Protein AF-A0A7X3YS46-F1 (afdb_monomer_lite)

Foldseek 3Di:
DAEDEEEAEDPLCVVFQADDSVLLVCLLQVLCVVLVNDDNDDDQWYWYWYWYDHHQKIKIKIFTWGWDAPPPPDRDIDIDTPDMDMDMDGQPRDNVSSSVVNNVRSVVVSVVVCVVCVVVD

pLDDT: mean 85.17, std 10.13, range [49.72, 96.0]

Structure (mmCIF, N/CA/C/O backbone):
data_AF-A0A7X3YS46-F1
#
_entry.id   AF-A0A7X3YS46-F1
#
loop_
_atom_site.group_PDB
_atom_site.id
_atom_site.type_symbol
_atom_site.label_atom_id
_atom_site.label_alt_id
_atom_site.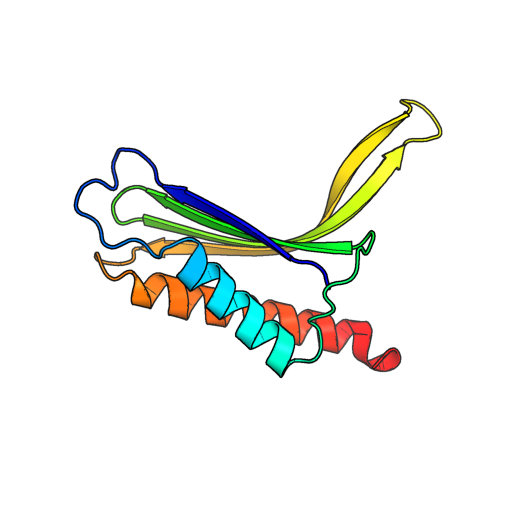label_comp_id
_atom_site.label_asym_id
_atom_site.label_entity_id
_atom_site.label_seq_id
_atom_site.pdbx_PDB_ins_code
_atom_site.Cartn_x
_atom_site.Cartn_y
_atom_site.Cartn_z
_atom_site.occupancy
_atom_site.B_iso_or_equiv
_atom_site.auth_seq_id
_atom_site.auth_comp_id
_atom_site.auth_asym_id
_atom_site.auth_atom_id
_atom_site.pdbx_PDB_model_num
ATOM 1 N N . MET A 1 1 ? -12.638 1.061 5.263 1.00 79.56 1 MET A N 1
ATOM 2 C CA . MET A 1 1 ? -11.269 1.556 5.282 1.00 79.56 1 MET A CA 1
ATOM 3 C C . MET A 1 1 ? -11.028 2.643 4.243 1.00 79.56 1 MET A C 1
ATOM 5 O O . MET A 1 1 ? -10.974 2.373 3.039 1.00 79.56 1 MET A O 1
ATOM 9 N N . ARG A 1 2 ? -10.808 3.867 4.738 1.00 82.38 2 ARG A N 1
ATOM 10 C CA . ARG A 1 2 ? -10.187 4.978 4.000 1.00 82.38 2 ARG A CA 1
ATOM 11 C C . ARG A 1 2 ? -8.764 4.609 3.565 1.00 82.38 2 ARG A C 1
ATOM 13 O O . ARG A 1 2 ? -8.069 3.887 4.275 1.00 82.38 2 ARG A O 1
ATOM 20 N N . THR A 1 3 ? -8.301 5.138 2.429 1.00 81.88 3 THR A N 1
ATOM 21 C CA . THR A 1 3 ? -6.935 4.903 1.922 1.00 81.88 3 THR A CA 1
ATOM 22 C C . THR A 1 3 ? -6.188 6.198 1.616 1.00 81.88 3 THR A C 1
ATOM 24 O O . THR A 1 3 ? -6.711 7.055 0.901 1.00 81.88 3 THR A O 1
ATOM 27 N N . VAL A 1 4 ? -4.939 6.295 2.062 1.00 82.12 4 VAL A N 1
ATOM 28 C CA . VAL A 1 4 ? -3.962 7.316 1.663 1.00 82.12 4 VAL A CA 1
ATOM 29 C C . VAL A 1 4 ? -2.905 6.638 0.796 1.00 82.12 4 VAL A C 1
ATOM 31 O O . VAL A 1 4 ? -2.379 5.595 1.172 1.00 82.12 4 VAL A O 1
ATOM 34 N N . ILE A 1 5 ? -2.626 7.195 -0.385 1.00 86.25 5 ILE A N 1
ATOM 35 C CA . ILE A 1 5 ? -1.688 6.612 -1.353 1.00 86.25 5 ILE A CA 1
ATOM 36 C C . ILE A 1 5 ? -0.620 7.636 -1.694 1.00 86.25 5 ILE A C 1
ATOM 38 O O . ILE A 1 5 ? -0.930 8.660 -2.316 1.00 86.25 5 ILE A O 1
ATOM 42 N N . ASP A 1 6 ? 0.616 7.298 -1.348 1.00 86.75 6 ASP A N 1
ATOM 43 C CA . ASP A 1 6 ? 1.805 8.062 -1.689 1.00 86.75 6 ASP A CA 1
ATOM 44 C C . ASP A 1 6 ? 2.679 7.290 -2.685 1.00 86.75 6 ASP A C 1
ATOM 46 O O . ASP A 1 6 ? 2.951 6.097 -2.532 1.00 86.75 6 ASP A O 1
ATOM 50 N N . VAL A 1 7 ? 3.099 7.974 -3.746 1.00 82.62 7 VAL A N 1
ATOM 51 C CA . VAL A 1 7 ? 4.004 7.419 -4.755 1.00 82.62 7 VAL A CA 1
ATOM 52 C C . VAL A 1 7 ? 5.147 8.398 -4.945 1.00 82.62 7 VAL A C 1
ATOM 54 O O . VAL A 1 7 ? 5.020 9.389 -5.665 1.00 82.62 7 VAL A O 1
ATOM 57 N N . GLN A 1 8 ? 6.281 8.094 -4.318 1.00 82.12 8 GLN A N 1
ATOM 58 C CA . GLN A 1 8 ? 7.464 8.944 -4.349 1.00 82.12 8 GLN A CA 1
ATOM 59 C C . GLN A 1 8 ? 8.467 8.448 -5.387 1.00 82.12 8 GLN A C 1
ATOM 61 O O . GLN A 1 8 ? 8.810 7.264 -5.453 1.00 82.12 8 GLN A O 1
ATOM 66 N N . LYS A 1 9 ? 8.971 9.380 -6.199 1.00 78.88 9 LYS A N 1
ATOM 67 C CA . LYS A 1 9 ? 9.974 9.112 -7.235 1.00 78.88 9 LYS A CA 1
ATOM 68 C C . LYS A 1 9 ? 11.175 10.010 -6.995 1.00 78.88 9 LYS A C 1
ATOM 70 O O . LYS A 1 9 ? 11.034 11.231 -6.980 1.00 78.88 9 LYS A O 1
ATOM 75 N N . ASN A 1 10 ? 12.354 9.421 -6.822 1.00 73.69 10 ASN A N 1
ATOM 76 C CA . ASN A 1 10 ? 13.578 10.209 -6.714 1.00 73.69 10 ASN A CA 1
ATOM 77 C C . ASN A 1 10 ? 14.102 10.596 -8.113 1.00 73.69 10 ASN A C 1
ATOM 79 O O . ASN A 1 10 ? 13.881 9.888 -9.094 1.00 73.69 10 ASN A O 1
ATOM 83 N N . ARG A 1 11 ? 14.847 11.703 -8.200 1.00 56.03 11 ARG A N 1
ATOM 84 C CA . ARG A 1 11 ? 15.429 12.294 -9.421 1.00 56.03 11 ARG A CA 1
ATOM 85 C C . ARG A 1 11 ? 16.318 11.324 -10.220 1.00 56.03 11 ARG A C 1
ATOM 87 O O . ARG A 1 11 ? 16.517 11.528 -11.409 1.00 56.03 11 ARG A O 1
ATOM 94 N N . ILE A 1 12 ? 16.816 10.261 -9.582 1.00 59.97 12 ILE A N 1
ATOM 95 C CA . ILE A 1 12 ? 17.636 9.190 -10.187 1.00 59.97 12 ILE A CA 1
ATOM 96 C C . ILE A 1 12 ? 16.782 8.204 -11.020 1.00 59.97 12 ILE A C 1
ATOM 98 O O . ILE A 1 12 ? 17.318 7.420 -11.793 1.00 59.97 12 ILE A O 1
ATOM 102 N N . ALA A 1 13 ? 15.448 8.259 -10.934 1.00 59.47 13 ALA A N 1
ATOM 103 C CA . ALA A 1 13 ? 14.540 7.426 -11.731 1.00 59.47 13 ALA A CA 1
ATOM 104 C C . ALA A 1 13 ? 14.301 7.946 -13.170 1.00 59.47 13 ALA A C 1
ATOM 106 O O . ALA A 1 13 ? 13.419 7.446 -13.867 1.00 59.47 13 ALA A O 1
ATOM 107 N N . LEU A 1 14 ? 15.050 8.956 -13.635 1.00 56.97 14 LEU A N 1
ATOM 108 C CA . LEU A 1 14 ? 14.942 9.472 -15.005 1.00 56.97 14 LEU A CA 1
ATOM 109 C C . LEU A 1 14 ? 15.285 8.362 -16.016 1.00 56.97 14 LEU A C 1
ATOM 111 O O . LEU A 1 14 ? 16.406 7.864 -16.045 1.00 56.97 14 LEU A O 1
ATOM 115 N N . GLY A 1 15 ? 14.300 7.965 -16.829 1.00 66.00 15 GLY A N 1
ATOM 116 C CA . GLY A 1 15 ? 14.412 6.867 -17.801 1.00 66.00 15 GLY A CA 1
ATOM 117 C C . GLY A 1 15 ? 13.924 5.503 -17.299 1.00 66.00 15 GLY A C 1
ATOM 118 O O . GLY A 1 15 ? 13.945 4.545 -18.068 1.00 66.00 15 GLY A O 1
ATOM 119 N N . GLN A 1 16 ? 13.463 5.411 -16.047 1.00 72.31 16 GLN A N 1
ATOM 120 C CA . GLN A 1 16 ? 12.868 4.194 -15.499 1.00 72.31 16 GLN A CA 1
ATOM 121 C C . GLN A 1 16 ? 11.334 4.195 -15.630 1.00 72.31 16 GLN A C 1
ATOM 123 O O . GLN A 1 16 ? 10.671 5.219 -15.447 1.00 72.31 16 GLN A O 1
ATOM 128 N N . SER A 1 17 ? 10.757 3.029 -15.912 1.00 81.19 17 SER A N 1
ATOM 129 C CA . SER A 1 17 ? 9.323 2.763 -15.877 1.00 81.19 17 SER A CA 1
ATOM 130 C C . SER A 1 17 ? 8.884 2.680 -14.421 1.00 81.19 17 SER A C 1
ATOM 132 O O . SER A 1 17 ? 9.274 1.773 -13.688 1.00 81.19 17 SER A O 1
ATOM 134 N N . VAL A 1 18 ? 8.065 3.640 -13.993 1.00 85.06 18 VAL A N 1
ATOM 135 C CA . VAL A 1 18 ? 7.565 3.736 -12.617 1.00 85.06 18 VAL A CA 1
ATOM 136 C C . VAL A 1 18 ? 6.045 3.827 -12.648 1.00 85.06 18 VAL A C 1
ATOM 138 O O . VAL A 1 18 ? 5.526 4.649 -13.414 1.00 85.06 18 VAL A O 1
ATOM 141 N N . PRO A 1 19 ? 5.312 3.078 -11.802 1.00 87.38 19 PRO A N 1
ATOM 142 C CA . PRO A 1 19 ? 3.863 3.174 -11.772 1.00 87.38 19 PRO A CA 1
ATOM 143 C C . PRO A 1 19 ? 3.399 4.611 -11.505 1.00 87.38 19 PRO A C 1
ATOM 145 O O . PRO A 1 19 ? 4.055 5.417 -10.831 1.00 87.38 19 PRO A O 1
ATOM 148 N N . THR A 1 20 ? 2.264 4.970 -12.095 1.00 90.31 20 THR A N 1
ATOM 149 C CA . THR A 1 20 ? 1.600 6.239 -11.797 1.00 90.31 20 THR A CA 1
ATOM 150 C C . THR A 1 20 ? 0.845 6.124 -10.477 1.00 90.31 20 THR A C 1
ATOM 152 O O . THR A 1 20 ? 0.434 5.030 -10.082 1.00 90.31 20 THR A O 1
ATOM 155 N N . GLN A 1 21 ? 0.613 7.256 -9.809 1.00 90.44 21 GLN A N 1
ATOM 156 C CA . GLN A 1 21 ? -0.219 7.282 -8.605 1.00 90.44 21 GLN A CA 1
ATOM 157 C C . GLN A 1 21 ? -1.616 6.706 -8.874 1.00 90.44 21 GLN A C 1
ATOM 159 O O . GLN A 1 21 ? -2.149 5.976 -8.044 1.00 90.44 21 GLN A O 1
ATOM 164 N N . ASP A 1 22 ? -2.172 6.938 -10.065 1.00 91.38 22 ASP A N 1
ATOM 165 C CA . ASP A 1 22 ? -3.454 6.364 -10.478 1.00 91.38 22 ASP A CA 1
ATOM 166 C C . ASP A 1 22 ? -3.413 4.847 -10.666 1.00 91.38 22 ASP A C 1
ATOM 168 O O . ASP A 1 22 ? -4.377 4.163 -10.323 1.00 91.38 22 ASP A O 1
ATOM 172 N N . ALA A 1 23 ? -2.318 4.296 -11.200 1.00 90.94 23 ALA A N 1
ATOM 173 C CA . ALA A 1 23 ? -2.155 2.850 -11.327 1.00 90.94 23 ALA A CA 1
ATOM 174 C C . ALA A 1 23 ? -2.108 2.183 -9.945 1.00 90.94 23 ALA A C 1
ATOM 176 O O . ALA A 1 23 ? -2.840 1.221 -9.707 1.00 90.94 23 ALA A O 1
ATOM 177 N N . VAL A 1 24 ? -1.329 2.752 -9.017 1.00 93.81 24 VAL A N 1
ATOM 178 C CA . VAL A 1 24 ? -1.276 2.311 -7.613 1.00 93.81 24 VAL A CA 1
ATOM 179 C C . VAL A 1 24 ? -2.654 2.439 -6.962 1.00 93.81 24 VAL A C 1
ATOM 181 O O . VAL A 1 24 ? -3.156 1.477 -6.385 1.00 93.81 24 VAL A O 1
ATOM 184 N N . ARG A 1 25 ? -3.330 3.582 -7.124 1.00 93.75 25 ARG A N 1
ATOM 185 C CA . ARG A 1 25 ? -4.667 3.823 -6.565 1.00 93.75 25 ARG A CA 1
ATOM 186 C C . ARG A 1 25 ? -5.701 2.825 -7.058 1.00 93.75 25 ARG A C 1
ATOM 188 O O . ARG A 1 25 ? -6.461 2.295 -6.246 1.00 93.75 25 ARG A O 1
ATOM 195 N N . ARG A 1 26 ? -5.730 2.548 -8.364 1.00 93.62 26 ARG A N 1
ATOM 196 C CA . ARG A 1 26 ? -6.623 1.537 -8.945 1.00 93.62 26 ARG A CA 1
ATOM 197 C C . ARG A 1 26 ? -6.314 0.150 -8.402 1.00 93.62 26 ARG A C 1
ATOM 199 O O . ARG A 1 26 ? -7.247 -0.555 -8.031 1.00 93.62 26 ARG A O 1
ATOM 206 N N . ALA A 1 27 ? -5.035 -0.219 -8.307 1.00 93.88 27 ALA A N 1
ATOM 207 C CA . ALA A 1 27 ? -4.631 -1.504 -7.754 1.00 93.88 27 ALA A CA 1
ATOM 208 C C . ALA A 1 27 ? -5.123 -1.666 -6.307 1.00 93.88 27 ALA A C 1
ATOM 210 O O . ALA A 1 27 ? -5.869 -2.606 -6.039 1.00 93.88 27 ALA A O 1
ATOM 211 N N . VAL A 1 28 ? -4.800 -0.715 -5.423 1.00 94.25 28 VAL A N 1
ATOM 212 C CA . VAL A 1 28 ? -5.214 -0.713 -4.006 1.00 94.25 28 VAL A CA 1
ATOM 213 C C . VAL A 1 28 ? -6.734 -0.774 -3.871 1.00 94.25 28 VAL A C 1
ATOM 215 O O . VAL A 1 28 ? -7.269 -1.666 -3.215 1.00 94.25 28 VAL A O 1
ATOM 218 N N . THR A 1 29 ? -7.446 0.128 -4.550 1.00 92.38 29 THR A N 1
ATOM 219 C CA . THR A 1 29 ? -8.914 0.208 -4.476 1.00 92.38 29 THR A CA 1
ATOM 220 C C . THR A 1 29 ? -9.566 -1.088 -4.954 1.00 92.38 29 THR A C 1
ATOM 222 O O . THR A 1 29 ? -10.513 -1.566 -4.334 1.00 92.38 29 THR A O 1
ATOM 225 N N . SER A 1 30 ? -9.059 -1.681 -6.040 1.00 93.19 30 SER A N 1
ATOM 226 C CA . SER A 1 30 ? -9.587 -2.934 -6.584 1.00 93.19 30 SER A CA 1
ATOM 227 C C . SER A 1 30 ? -9.446 -4.095 -5.598 1.00 93.19 30 SER A C 1
ATOM 229 O O . SER A 1 30 ? -10.407 -4.846 -5.421 1.00 93.19 30 SER A O 1
ATOM 231 N N . ARG A 1 31 ? -8.286 -4.242 -4.935 1.00 93.31 31 ARG A N 1
ATOM 232 C CA . ARG A 1 31 ? -8.077 -5.302 -3.929 1.00 93.31 31 ARG A CA 1
ATOM 233 C C . ARG A 1 31 ? -9.007 -5.111 -2.732 1.00 93.31 31 ARG A C 1
ATOM 235 O O . ARG A 1 31 ? -9.766 -6.015 -2.399 1.00 93.31 31 ARG A O 1
ATOM 242 N N . LEU A 1 32 ? -9.035 -3.911 -2.150 1.00 91.38 32 LEU A N 1
ATOM 243 C CA . LEU A 1 32 ? -9.867 -3.630 -0.974 1.00 91.38 32 LEU A CA 1
ATOM 244 C C . LEU A 1 32 ? -11.367 -3.783 -1.249 1.00 91.38 32 LEU A C 1
ATOM 246 O O . LEU A 1 32 ? -12.101 -4.250 -0.383 1.00 91.38 32 LEU A O 1
ATOM 250 N N . ARG A 1 33 ? -11.838 -3.416 -2.450 1.00 90.88 33 ARG A N 1
ATOM 251 C CA . ARG A 1 33 ? -13.231 -3.660 -2.859 1.00 90.88 33 ARG A CA 1
ATOM 252 C C . ARG A 1 33 ? -13.539 -5.148 -2.967 1.00 90.88 33 ARG A C 1
ATOM 254 O O . ARG A 1 33 ? -14.595 -5.568 -2.510 1.00 90.88 33 ARG A O 1
ATOM 261 N N . SER A 1 34 ? -12.621 -5.929 -3.534 1.00 91.44 34 SER A N 1
ATOM 262 C CA . SER A 1 34 ? -12.778 -7.385 -3.658 1.00 91.44 34 SER A CA 1
ATOM 263 C C . SER A 1 34 ? -12.877 -8.056 -2.285 1.00 91.44 34 SER A C 1
ATOM 265 O O . SER A 1 34 ? -13.674 -8.969 -2.106 1.00 91.44 34 SER A O 1
ATOM 267 N N . ALA A 1 35 ? -12.150 -7.528 -1.297 1.00 89.62 35 ALA A N 1
ATOM 268 C CA . ALA A 1 35 ? -12.214 -7.952 0.100 1.00 89.62 35 ALA A CA 1
ATOM 269 C C . ALA A 1 35 ? -13.364 -7.319 0.912 1.00 89.62 35 ALA A C 1
ATOM 271 O O . ALA A 1 35 ? -13.469 -7.570 2.105 1.00 89.62 35 ALA A O 1
ATOM 272 N N . ARG A 1 36 ? -14.213 -6.474 0.304 1.00 88.56 36 ARG A N 1
ATOM 273 C CA . ARG A 1 36 ? -15.284 -5.705 0.981 1.00 88.56 36 ARG A CA 1
ATOM 274 C C . ARG A 1 36 ? -14.804 -4.775 2.110 1.00 88.56 36 ARG A C 1
ATOM 276 O O . ARG A 1 36 ? -15.611 -4.292 2.893 1.00 88.56 36 ARG A O 1
ATOM 283 N N . LEU A 1 37 ? -13.512 -4.455 2.151 1.00 85.50 37 LEU A N 1
ATOM 284 C CA . LEU A 1 37 ? -12.899 -3.561 3.144 1.00 85.50 37 LEU A CA 1
ATOM 285 C C . LEU A 1 37 ? -12.916 -2.087 2.714 1.00 85.50 37 LEU A C 1
ATOM 287 O O . LEU A 1 37 ? -12.667 -1.182 3.516 1.00 85.50 37 LEU A O 1
ATOM 291 N N . PHE A 1 38 ? -13.193 -1.820 1.436 1.00 82.12 38 PHE A N 1
ATOM 292 C CA . PHE A 1 38 ? -13.281 -0.458 0.928 1.00 82.12 38 PHE A CA 1
ATOM 293 C C . PHE A 1 38 ? -14.589 0.200 1.378 1.00 82.12 38 PHE A C 1
ATOM 295 O O . PHE A 1 38 ? -15.655 -0.073 0.829 1.00 82.12 38 PHE A O 1
ATOM 302 N N . ASN A 1 39 ? -14.488 1.125 2.328 1.00 72.94 39 ASN A N 1
ATOM 303 C CA . ASN A 1 39 ? -15.548 2.074 2.636 1.00 72.94 39 ASN A CA 1
ATOM 304 C C . ASN A 1 39 ? -14.927 3.472 2.471 1.00 72.94 39 ASN A C 1
ATOM 306 O O . ASN A 1 39 ? -13.818 3.738 2.921 1.00 72.94 39 ASN A O 1
ATOM 310 N N . GLY A 1 40 ? -15.557 4.333 1.676 1.00 62.12 40 GLY A N 1
ATOM 311 C CA . GLY A 1 40 ? -15.025 5.667 1.364 1.00 62.12 40 GLY A CA 1
ATOM 312 C C . GLY A 1 40 ? -15.290 6.694 2.466 1.00 62.12 40 GLY A C 1
ATOM 313 O O . GLY A 1 40 ? -15.304 7.883 2.170 1.00 62.12 40 GLY A O 1
ATOM 314 N N . GLN A 1 41 ? -15.592 6.236 3.682 1.00 66.88 41 GLN A N 1
ATOM 315 C CA . GLN A 1 41 ? -15.984 7.075 4.808 1.00 66.88 41 GLN A CA 1
ATOM 316 C C . GLN A 1 41 ? -14.741 7.571 5.549 1.00 66.88 41 GLN A C 1
ATOM 318 O O . GLN A 1 41 ? -13.691 6.925 5.518 1.00 66.88 41 GLN A O 1
ATOM 323 N N . GLU A 1 42 ? -14.844 8.729 6.201 1.00 60.00 42 GLU A N 1
ATOM 324 C CA . GLU A 1 42 ? -13.811 9.152 7.143 1.00 60.00 42 GLU A CA 1
ATOM 325 C C . GLU A 1 42 ? -13.870 8.257 8.381 1.00 60.00 42 GLU A C 1
ATOM 327 O O . GLU A 1 42 ? -14.830 8.283 9.143 1.00 60.00 42 GLU A O 1
ATOM 332 N N . GLU A 1 43 ? -12.838 7.437 8.541 1.00 67.94 43 GLU A N 1
ATOM 333 C CA . GLU A 1 43 ? -12.603 6.614 9.720 1.00 67.94 43 GLU A CA 1
ATOM 334 C C . GLU A 1 43 ? -11.320 7.108 10.398 1.00 67.94 43 GLU A C 1
ATOM 336 O O . GLU A 1 43 ? -10.366 7.501 9.716 1.00 67.94 43 GLU A O 1
ATOM 341 N N . ASP A 1 44 ? -11.263 7.022 11.731 1.00 73.94 44 ASP A N 1
ATOM 342 C CA . ASP A 1 44 ? -10.036 7.259 12.515 1.00 73.94 44 ASP A CA 1
ATOM 343 C C . ASP A 1 44 ? -8.907 6.285 12.143 1.00 73.94 44 ASP A C 1
ATOM 345 O O . ASP A 1 44 ? -7.742 6.510 12.478 1.00 73.94 44 ASP A O 1
ATOM 349 N N . LEU A 1 45 ? -9.267 5.198 11.457 1.00 82.94 45 LEU A N 1
ATOM 350 C CA . LEU A 1 45 ? -8.411 4.142 10.952 1.00 82.94 45 LEU A CA 1
ATOM 351 C C . LEU A 1 45 ? -8.337 4.219 9.421 1.00 82.94 45 LEU A C 1
ATOM 353 O O . LEU A 1 45 ? -9.355 4.176 8.732 1.00 82.94 45 LEU A O 1
ATOM 357 N N . PHE A 1 46 ? -7.135 4.277 8.856 1.00 87.06 46 PHE A N 1
ATOM 358 C CA . PHE A 1 46 ? -6.958 4.307 7.407 1.00 87.06 46 PHE A CA 1
ATOM 359 C C . PHE A 1 46 ? -5.733 3.519 6.960 1.00 87.06 46 PHE A C 1
ATOM 361 O O . PHE A 1 46 ? -4.734 3.411 7.667 1.00 87.06 46 PHE A O 1
ATOM 368 N N . LEU A 1 47 ? -5.799 2.993 5.740 1.00 90.88 47 LEU A N 1
ATOM 369 C CA . LEU A 1 47 ? -4.678 2.314 5.111 1.00 90.88 47 LEU A CA 1
ATOM 370 C C . LEU A 1 47 ? -3.777 3.333 4.420 1.00 90.88 47 LEU A C 1
ATOM 372 O O . LEU A 1 47 ? -4.202 4.005 3.481 1.00 90.88 47 LEU A O 1
ATOM 376 N N . HIS A 1 48 ? -2.530 3.432 4.844 1.00 92.25 48 HIS A N 1
ATOM 377 C CA . HIS A 1 48 ? -1.495 4.184 4.162 1.00 92.25 48 HIS A CA 1
ATOM 378 C C . HIS A 1 48 ? -0.659 3.238 3.300 1.00 92.25 48 HIS A C 1
ATOM 380 O O . HIS A 1 48 ? 0.002 2.334 3.805 1.00 92.25 48 HIS A O 1
ATOM 386 N N . VAL A 1 49 ? -0.693 3.449 1.987 1.00 94.12 49 VAL A N 1
ATOM 387 C CA . VAL A 1 49 ? 0.110 2.706 1.016 1.00 94.12 49 VAL A CA 1
ATOM 388 C C . VAL A 1 49 ? 1.162 3.644 0.449 1.00 94.12 49 VAL A C 1
ATOM 390 O O . VAL A 1 49 ? 0.812 4.642 -0.181 1.00 94.12 49 VAL A O 1
ATOM 393 N N . HIS A 1 50 ? 2.435 3.311 0.636 1.00 93.62 50 HIS A N 1
ATOM 394 C CA . HIS A 1 50 ? 3.549 4.062 0.073 1.00 93.62 50 HIS A CA 1
ATOM 395 C C . HIS A 1 50 ? 4.362 3.194 -0.886 1.00 93.62 50 HIS A C 1
ATOM 397 O O . HIS A 1 50 ? 4.729 2.060 -0.576 1.00 93.62 50 HIS A O 1
ATOM 403 N N . VAL A 1 51 ? 4.644 3.741 -2.069 1.00 93.69 51 VAL A N 1
ATOM 404 C CA . VAL A 1 51 ? 5.502 3.127 -3.088 1.00 93.69 51 VAL A CA 1
ATOM 405 C C . VAL A 1 51 ? 6.623 4.103 -3.406 1.00 93.69 51 VAL A C 1
ATOM 407 O O . VAL A 1 51 ? 6.379 5.161 -3.987 1.00 93.69 51 VAL A O 1
ATOM 410 N N . HIS A 1 52 ? 7.852 3.776 -3.017 1.00 92.44 52 HIS A N 1
ATOM 411 C CA . HIS A 1 52 ? 9.019 4.613 -3.298 1.00 92.44 52 HIS A CA 1
ATOM 412 C C . HIS A 1 52 ? 9.885 3.941 -4.353 1.00 92.44 52 HIS A C 1
ATOM 414 O O . HIS A 1 52 ? 10.155 2.746 -4.257 1.00 92.44 52 HIS A O 1
ATOM 420 N N . VAL A 1 53 ? 10.349 4.708 -5.339 1.00 89.75 53 VAL A N 1
ATOM 421 C CA . VAL A 1 53 ? 11.231 4.203 -6.400 1.00 89.75 53 VAL A CA 1
ATOM 422 C C . VAL A 1 53 ? 12.484 5.064 -6.517 1.00 89.75 53 VAL A C 1
ATOM 424 O O . VAL A 1 53 ? 12.413 6.292 -6.651 1.00 89.75 53 VAL A O 1
ATOM 427 N N . VAL A 1 54 ? 13.644 4.404 -6.460 1.00 88.69 54 VAL A N 1
ATOM 428 C CA . VAL A 1 54 ? 14.979 5.010 -6.490 1.00 88.69 54 VAL A CA 1
ATOM 429 C C . VAL A 1 54 ? 15.870 4.218 -7.450 1.00 88.69 54 VAL A C 1
ATOM 431 O O . VAL A 1 54 ? 16.401 3.161 -7.108 1.00 88.69 54 VAL A O 1
ATOM 434 N N . GLY A 1 55 ? 16.056 4.740 -8.666 1.00 86.25 55 GLY A N 1
ATOM 435 C CA . GLY A 1 55 ? 16.793 4.027 -9.713 1.00 86.25 55 GLY A CA 1
ATOM 436 C C . GLY A 1 55 ? 16.115 2.684 -10.033 1.00 86.25 55 GLY A C 1
ATOM 437 O O . GLY A 1 55 ? 14.913 2.700 -10.278 1.00 86.25 55 GLY A O 1
ATOM 438 N N . PRO A 1 56 ? 16.836 1.544 -10.024 1.00 88.12 56 PRO A N 1
ATOM 439 C CA . PRO A 1 56 ? 16.252 0.218 -10.249 1.00 88.12 56 PRO A CA 1
ATOM 440 C C . PRO A 1 56 ? 15.596 -0.392 -8.998 1.00 88.12 56 PRO A C 1
ATOM 442 O O . PRO A 1 56 ? 15.022 -1.480 -9.083 1.00 88.12 56 PRO A O 1
ATOM 445 N N . ALA A 1 57 ? 15.740 0.249 -7.834 1.00 90.88 57 ALA A N 1
ATOM 446 C CA . ALA A 1 57 ? 15.239 -0.239 -6.558 1.00 90.88 57 ALA A CA 1
ATOM 447 C C . ALA A 1 57 ? 13.894 0.402 -6.207 1.00 90.88 57 ALA A C 1
ATOM 449 O O . ALA A 1 57 ? 13.610 1.545 -6.571 1.00 90.88 57 ALA A O 1
ATOM 450 N N . PHE A 1 58 ? 13.082 -0.322 -5.446 1.00 92.75 58 PHE A N 1
ATOM 451 C CA . PHE A 1 58 ? 11.824 0.179 -4.918 1.00 92.75 58 PHE A CA 1
ATOM 452 C C . PHE A 1 58 ? 11.568 -0.327 -3.496 1.00 92.75 58 PHE A C 1
ATOM 454 O O . PHE A 1 58 ? 12.147 -1.321 -3.054 1.00 92.75 58 PHE A O 1
ATOM 461 N N . SER A 1 59 ? 10.678 0.360 -2.789 1.00 94.50 59 SER A N 1
ATOM 462 C CA . SER A 1 59 ? 10.104 -0.096 -1.528 1.00 94.50 59 SER A CA 1
ATOM 463 C C . SER A 1 59 ? 8.594 0.070 -1.547 1.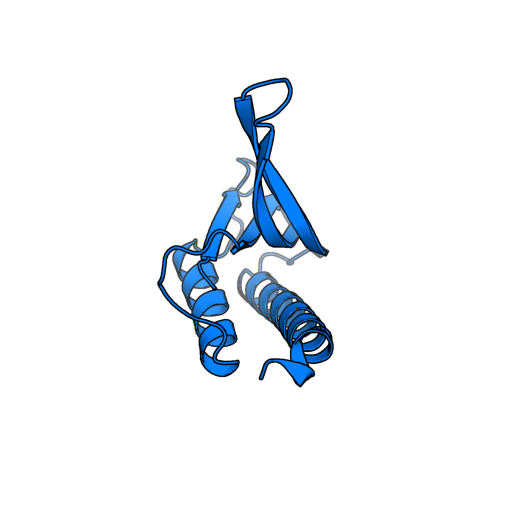00 94.50 59 SER A C 1
ATOM 465 O O . SER A 1 59 ? 8.082 1.085 -2.024 1.00 94.50 59 SER A O 1
ATOM 467 N N . ILE A 1 60 ? 7.895 -0.909 -0.992 1.00 96.00 60 ILE A N 1
ATOM 468 C CA . ILE A 1 60 ? 6.451 -0.876 -0.784 1.00 96.00 60 ILE A CA 1
ATOM 469 C C . ILE A 1 60 ? 6.206 -0.996 0.708 1.00 96.00 60 ILE A C 1
ATOM 471 O O . ILE A 1 60 ? 6.784 -1.867 1.359 1.00 96.00 60 ILE A O 1
ATOM 475 N N . GLY A 1 61 ? 5.316 -0.165 1.234 1.00 94.50 61 GLY A N 1
ATOM 476 C CA . GLY A 1 61 ? 4.743 -0.385 2.549 1.00 94.50 61 GLY A CA 1
ATOM 477 C C . GLY A 1 61 ? 3.242 -0.155 2.559 1.00 94.50 61 GLY A C 1
ATOM 478 O O . GLY A 1 61 ? 2.707 0.704 1.856 1.00 94.50 61 GLY A O 1
ATOM 479 N N . VAL A 1 62 ? 2.575 -0.980 3.354 1.00 94.81 62 VAL A N 1
ATOM 480 C CA . VAL A 1 62 ? 1.141 -0.981 3.604 1.00 94.81 62 VAL A CA 1
ATOM 481 C C . VAL A 1 62 ? 0.973 -0.930 5.116 1.00 94.81 62 VAL A C 1
ATOM 483 O O . VAL A 1 62 ? 1.362 -1.851 5.837 1.00 94.81 62 VAL A O 1
ATOM 486 N N . GLU A 1 63 ? 0.447 0.186 5.600 1.00 93.06 63 GLU A N 1
ATOM 487 C CA . GLU A 1 63 ? 0.349 0.494 7.020 1.00 93.06 63 GLU A CA 1
ATOM 488 C C . GLU A 1 63 ? -1.090 0.824 7.386 1.00 93.06 63 GLU A C 1
ATOM 490 O O . GLU A 1 63 ? -1.704 1.701 6.783 1.00 93.06 63 GLU A O 1
ATOM 495 N N . LEU A 1 64 ? -1.628 0.152 8.395 1.00 91.12 64 LEU A N 1
ATOM 496 C CA . LEU A 1 64 ? -2.894 0.542 8.993 1.00 91.12 64 LEU A CA 1
ATOM 497 C C . LEU A 1 64 ? -2.589 1.593 10.056 1.00 91.12 64 LEU A C 1
ATOM 499 O O . LEU A 1 64 ? -1.990 1.283 11.082 1.00 91.12 64 LEU A O 1
ATOM 503 N N . ASN A 1 65 ? -2.950 2.839 9.783 1.00 89.88 65 ASN A N 1
ATOM 504 C CA . ASN A 1 65 ? -2.685 3.965 10.663 1.00 89.88 65 ASN A CA 1
ATOM 505 C C . ASN A 1 65 ? -3.952 4.377 11.397 1.00 89.88 65 ASN A C 1
ATOM 507 O O . ASN A 1 65 ? -5.041 4.389 10.821 1.00 89.88 65 ASN A O 1
ATOM 511 N N . LYS A 1 66 ? -3.786 4.745 12.666 1.00 87.25 66 LYS A N 1
ATOM 512 C CA . LYS A 1 66 ? -4.825 5.372 13.474 1.00 87.25 66 LYS A CA 1
ATOM 513 C C . LYS A 1 66 ? -4.405 6.790 13.841 1.00 87.25 66 LYS A C 1
ATOM 515 O O . LYS A 1 66 ? -3.243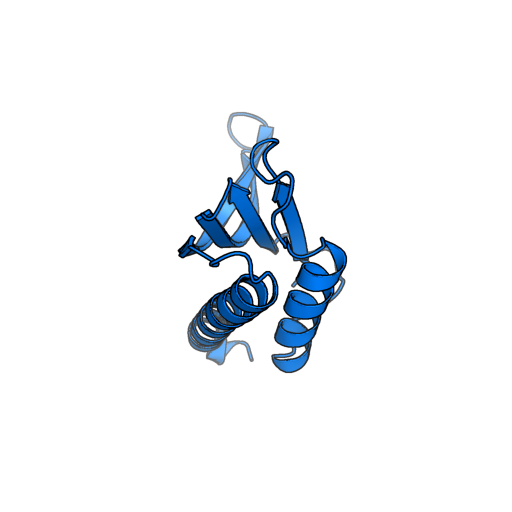 7.022 14.183 1.00 87.25 66 LYS A O 1
ATOM 520 N N . HIS A 1 67 ? -5.347 7.724 13.785 1.00 83.50 67 HIS A N 1
ATOM 521 C CA . HIS A 1 67 ? -5.146 9.053 14.346 1.00 83.50 67 HIS A CA 1
ATOM 522 C C . HIS A 1 67 ? -5.221 8.978 15.877 1.00 83.50 67 HIS A C 1
ATOM 524 O O . HIS A 1 67 ? -6.199 8.481 16.437 1.00 83.50 67 HIS A O 1
ATOM 530 N N . LEU A 1 68 ? -4.168 9.429 16.554 1.00 83.50 68 LEU A N 1
ATOM 531 C CA . LEU A 1 68 ? -4.093 9.496 18.009 1.00 83.50 68 LEU A CA 1
ATOM 532 C C . LEU A 1 68 ? -3.876 10.945 18.425 1.00 83.50 68 LEU A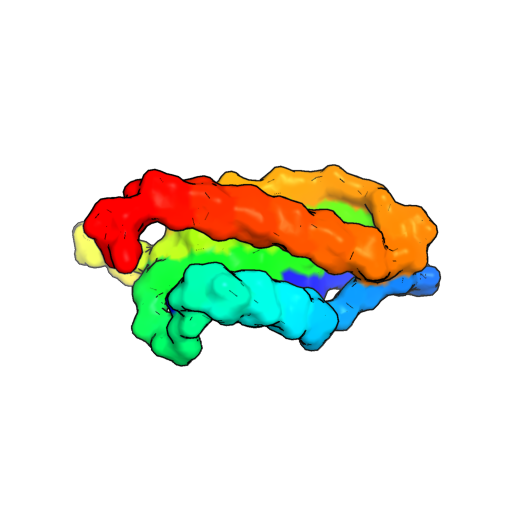 C 1
ATOM 534 O O . LEU A 1 68 ? -3.038 11.635 17.852 1.00 83.50 68 LEU A O 1
ATOM 538 N N . THR A 1 69 ? -4.609 11.383 19.441 1.00 85.69 69 THR A N 1
ATOM 539 C CA . THR A 1 69 ? -4.419 12.690 20.071 1.00 85.69 69 THR A CA 1
ATOM 540 C C . THR A 1 69 ? -4.014 12.456 21.518 1.00 85.69 69 THR A C 1
ATOM 542 O O . THR A 1 69 ? -4.720 11.772 22.258 1.00 85.69 69 THR A O 1
ATOM 545 N N . ASP A 1 70 ? -2.868 13.000 21.924 1.00 81.19 70 ASP A N 1
ATOM 546 C CA . ASP A 1 70 ? -2.483 13.055 23.333 1.00 81.19 70 ASP A CA 1
ATOM 547 C C . ASP A 1 70 ? -3.195 14.237 23.995 1.00 81.19 70 ASP A C 1
ATOM 549 O O . ASP A 1 70 ? -2.674 15.347 24.064 1.00 81.19 70 ASP A O 1
ATOM 553 N N . GLU A 1 71 ? -4.415 13.997 24.466 1.00 82.75 71 GLU A N 1
ATOM 554 C CA . GLU A 1 71 ? -5.223 15.013 25.150 1.00 82.75 71 GLU A CA 1
ATOM 555 C C . GLU A 1 71 ? -4.717 15.332 26.566 1.00 82.75 71 GLU A C 1
ATOM 557 O O . GLU A 1 71 ? -5.117 16.336 27.152 1.00 82.75 71 GLU A O 1
ATOM 562 N N . LEU A 1 72 ? -3.850 14.485 27.130 1.00 80.88 72 LEU A N 1
ATOM 563 C CA . LEU A 1 72 ? -3.490 14.516 28.547 1.00 80.88 72 LEU A CA 1
ATOM 564 C C . LEU A 1 72 ? -2.269 15.391 28.839 1.00 80.88 72 LEU A C 1
ATOM 566 O O . LEU A 1 72 ? -2.217 16.006 29.905 1.00 80.88 72 LEU A O 1
ATOM 570 N N . TYR A 1 73 ? -1.301 15.460 27.921 1.00 82.81 73 TYR A N 1
ATOM 571 C CA . TYR A 1 73 ? -0.057 16.198 28.162 1.00 82.81 73 TYR A CA 1
ATOM 572 C C . TYR A 1 73 ? 0.242 17.262 27.111 1.00 82.81 73 TYR A C 1
ATOM 574 O O . TYR A 1 73 ? 0.552 18.397 27.469 1.00 82.81 73 TYR A O 1
ATOM 582 N N . SER A 1 74 ? 0.183 16.914 25.825 1.00 83.88 74 SER A N 1
ATOM 583 C CA . SER A 1 74 ? 0.707 17.783 24.762 1.00 83.88 74 SER A CA 1
ATOM 584 C C . SER A 1 74 ? -0.355 18.420 23.864 1.00 83.88 74 SER A C 1
ATOM 586 O O . SER A 1 74 ? -0.060 19.405 23.188 1.00 83.88 74 SER A O 1
ATOM 588 N N . GLY A 1 75 ? -1.572 17.873 23.822 1.00 82.62 75 GLY A N 1
ATOM 589 C CA . GLY A 1 75 ? -2.596 18.238 22.838 1.00 82.62 75 GLY A CA 1
ATOM 590 C C . GLY A 1 75 ? -2.201 17.903 21.395 1.00 82.62 75 GLY A C 1
ATOM 591 O O . GLY A 1 75 ? -2.876 18.335 20.462 1.00 82.62 75 GLY A O 1
ATOM 592 N N . LEU A 1 76 ? -1.092 17.182 21.186 1.00 85.06 76 LEU A N 1
ATOM 593 C CA . LEU A 1 76 ? -0.574 16.880 19.859 1.00 85.06 76 LEU A CA 1
ATOM 594 C C . LEU A 1 76 ? -1.308 15.687 19.254 1.00 85.06 76 LEU A C 1
ATOM 596 O O . LEU A 1 76 ? -1.531 14.668 19.912 1.00 85.06 76 LEU A O 1
ATOM 600 N N . SER A 1 77 ? -1.613 15.804 17.965 1.00 81.44 77 SER A N 1
ATOM 601 C CA . SER A 1 77 ? -2.151 14.714 17.162 1.00 81.44 77 SER A CA 1
ATOM 602 C C . SER A 1 77 ? -1.062 14.103 16.286 1.00 81.44 77 SER A C 1
ATOM 604 O O . SER A 1 77 ? -0.294 14.815 15.636 1.00 81.44 77 SER A O 1
ATOM 606 N N . PHE A 1 78 ? -1.000 12.777 16.257 1.00 83.81 78 PHE A N 1
ATOM 607 C CA . PHE A 1 78 ? -0.048 12.014 15.465 1.00 83.81 78 PHE A CA 1
ATOM 608 C C . PHE A 1 78 ? -0.703 10.782 14.844 1.00 83.81 78 PHE A C 1
ATOM 610 O O . PHE A 1 78 ? -1.754 10.300 15.267 1.00 83.81 78 PHE A O 1
ATOM 617 N N . LEU A 1 79 ? -0.055 10.271 13.804 1.00 83.44 79 LEU A N 1
ATOM 618 C CA . LEU A 1 79 ? -0.416 9.011 13.177 1.00 83.44 79 LEU A CA 1
ATOM 619 C C . LEU A 1 79 ? 0.420 7.906 13.803 1.00 83.44 79 LEU A C 1
ATOM 621 O O . LEU A 1 79 ? 1.648 7.991 13.808 1.00 83.44 79 LEU A O 1
ATOM 625 N N . ALA A 1 80 ? -0.244 6.878 14.319 1.00 84.06 80 ALA A N 1
ATOM 626 C CA . ALA A 1 80 ? 0.425 5.689 14.818 1.00 84.06 80 ALA A CA 1
ATOM 627 C C . ALA A 1 80 ? 0.052 4.474 13.959 1.00 84.06 80 ALA A C 1
ATOM 629 O O . ALA A 1 80 ? -1.143 4.183 13.812 1.00 84.06 80 ALA A O 1
ATOM 630 N N . PRO A 1 81 ? 1.043 3.743 13.418 1.00 84.06 81 PRO A N 1
ATOM 631 C CA . PRO A 1 81 ? 0.779 2.504 12.711 1.00 84.06 81 PRO A CA 1
ATOM 632 C C . PRO A 1 81 ? 0.402 1.417 13.721 1.00 84.06 81 PRO A C 1
ATOM 634 O O . PRO A 1 81 ? 1.189 1.072 14.601 1.00 84.06 81 PRO A O 1
ATOM 637 N N . SER A 1 82 ? -0.802 0.866 13.593 1.00 83.69 82 SER A N 1
ATOM 638 C CA . SER A 1 82 ? -1.246 -0.318 14.338 1.00 83.69 82 SER A CA 1
ATOM 639 C C . SER A 1 82 ? -0.882 -1.619 13.624 1.00 83.69 82 SER A C 1
ATOM 641 O O . SER A 1 82 ? -0.776 -2.664 14.262 1.00 83.69 82 SER A O 1
ATOM 643 N N . TRP A 1 83 ? -0.650 -1.553 12.310 1.00 86.88 83 TRP A N 1
ATOM 644 C CA . TRP A 1 83 ? -0.153 -2.658 11.495 1.00 86.88 83 TRP A CA 1
ATOM 645 C C . TRP A 1 83 ? 0.812 -2.138 10.440 1.00 86.88 83 TRP A C 1
ATOM 647 O O . TRP A 1 83 ? 0.576 -1.077 9.860 1.00 86.88 83 TRP A O 1
ATOM 657 N N . LYS A 1 84 ? 1.868 -2.899 10.146 1.00 88.38 84 LYS A N 1
ATOM 658 C CA . LYS A 1 84 ? 2.831 -2.562 9.097 1.00 88.38 84 LYS A CA 1
ATOM 659 C C . LYS A 1 84 ? 3.319 -3.816 8.394 1.00 88.38 84 LYS A C 1
ATOM 661 O O . LYS A 1 84 ? 3.896 -4.697 9.021 1.00 88.38 84 LYS 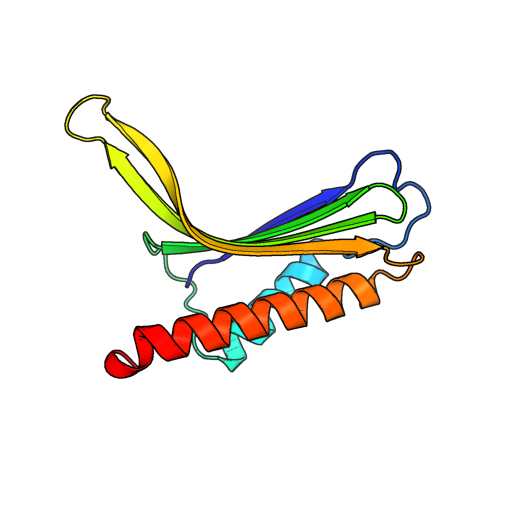A O 1
ATOM 666 N N . THR A 1 85 ? 3.156 -3.841 7.079 1.00 88.50 85 THR A N 1
ATOM 667 C CA . THR A 1 85 ? 3.842 -4.784 6.197 1.00 88.50 85 THR A CA 1
ATOM 668 C C . THR A 1 85 ? 4.549 -4.012 5.097 1.00 88.50 85 THR A C 1
ATOM 670 O O . THR A 1 85 ? 4.108 -2.941 4.681 1.00 88.50 85 THR A O 1
ATOM 67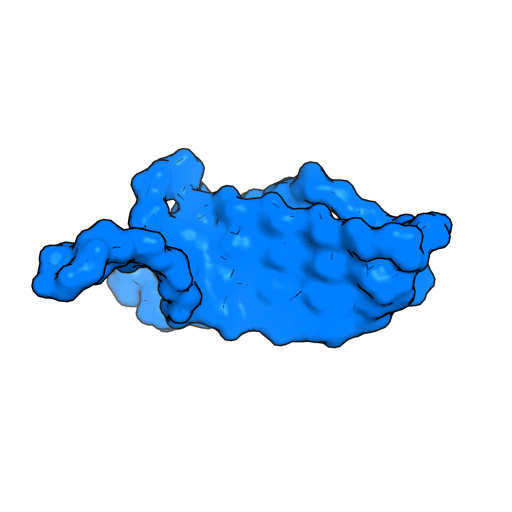3 N N . GLY A 1 86 ? 5.689 -4.512 4.647 1.00 87.06 86 GLY A N 1
ATOM 674 C CA . GLY A 1 86 ? 6.461 -3.847 3.615 1.00 87.06 86 GLY A CA 1
ATOM 675 C C . GLY A 1 86 ? 7.711 -4.617 3.253 1.00 87.06 86 GLY A C 1
ATOM 676 O O . GLY A 1 86 ? 8.154 -5.501 3.987 1.00 87.06 86 GLY A O 1
ATOM 677 N N . PHE A 1 87 ? 8.267 -4.284 2.100 1.00 90.62 87 PHE A N 1
ATOM 678 C CA . PHE A 1 87 ? 9.491 -4.887 1.599 1.00 90.62 87 PHE A CA 1
ATOM 679 C C . PHE A 1 87 ? 10.172 -3.979 0.580 1.00 90.62 87 PHE A C 1
ATOM 681 O O . PHE A 1 87 ? 9.614 -2.985 0.110 1.00 90.62 87 PHE A O 1
ATOM 688 N N . THR A 1 88 ? 11.404 -4.339 0.247 1.00 93.56 88 THR A N 1
ATOM 689 C CA . THR A 1 88 ? 12.216 -3.688 -0.775 1.00 93.56 88 THR A CA 1
ATOM 690 C C . THR A 1 88 ? 12.553 -4.683 -1.877 1.00 93.56 88 THR A C 1
ATOM 692 O O . THR A 1 88 ? 12.606 -5.890 -1.645 1.00 93.56 88 THR A O 1
ATOM 695 N N . GLY A 1 89 ? 12.770 -4.182 -3.088 1.00 92.38 89 GLY A N 1
ATOM 696 C CA . GLY A 1 89 ? 13.091 -5.017 -4.237 1.00 92.38 89 GLY A CA 1
ATOM 697 C C . GLY A 1 89 ? 13.745 -4.232 -5.364 1.00 92.38 89 GLY A C 1
ATOM 698 O O . GLY A 1 89 ? 13.965 -3.023 -5.265 1.00 92.38 89 GLY A O 1
ATOM 699 N N . THR A 1 90 ? 14.053 -4.930 -6.453 1.00 92.88 90 THR A N 1
ATOM 700 C CA . THR A 1 90 ? 14.528 -4.337 -7.705 1.00 92.88 90 THR A CA 1
ATOM 701 C C . THR A 1 90 ? 13.576 -4.709 -8.833 1.00 92.88 90 THR A C 1
ATOM 703 O O . THR A 1 90 ? 13.125 -5.846 -8.917 1.00 92.88 90 THR A O 1
ATOM 706 N N . HIS A 1 91 ? 13.224 -3.742 -9.681 1.00 87.69 91 HIS A N 1
ATOM 707 C CA . HIS A 1 91 ? 12.139 -3.912 -10.658 1.00 87.69 91 HIS A CA 1
ATOM 708 C C . HIS A 1 91 ? 12.622 -4.065 -12.104 1.00 87.69 91 HIS A C 1
ATOM 710 O O . HIS A 1 91 ? 11.803 -4.181 -13.006 1.00 87.69 91 HIS A O 1
ATOM 716 N N . GLY A 1 92 ? 13.935 -4.027 -12.361 1.00 86.19 92 GLY A N 1
ATOM 717 C CA . GLY A 1 92 ? 14.496 -4.288 -13.695 1.00 86.19 92 GLY A CA 1
ATOM 718 C C . GLY A 1 92 ? 13.931 -3.401 -14.813 1.00 86.19 92 GLY A C 1
ATOM 719 O O . GLY A 1 92 ? 13.882 -3.835 -15.959 1.00 86.19 92 GLY A O 1
ATOM 720 N N . ASN A 1 93 ? 13.497 -2.178 -14.487 1.00 85.62 93 ASN A N 1
ATOM 721 C CA . ASN A 1 93 ? 12.788 -1.262 -15.386 1.00 85.62 93 ASN A CA 1
ATOM 722 C C . ASN A 1 93 ? 11.359 -1.694 -15.806 1.00 85.62 93 ASN A C 1
ATOM 724 O O . ASN A 1 93 ? 10.816 -1.176 -16.780 1.00 85.62 93 ASN A O 1
ATOM 728 N N . ASP A 1 94 ? 10.718 -2.593 -15.057 1.00 89.38 94 ASP A N 1
ATOM 729 C CA . ASP A 1 94 ? 9.320 -2.992 -15.245 1.00 89.38 94 ASP A CA 1
ATOM 730 C C . ASP A 1 94 ? 8.429 -2.429 -14.125 1.00 89.38 94 ASP A C 1
ATOM 732 O O . ASP A 1 94 ? 8.476 -2.855 -12.972 1.00 89.38 94 ASP A O 1
ATOM 736 N N . SER A 1 95 ? 7.581 -1.454 -14.458 1.00 87.56 95 SER A N 1
ATOM 737 C CA . SER A 1 95 ? 6.620 -0.895 -13.497 1.00 87.56 95 SER A CA 1
ATOM 738 C C . SER A 1 95 ? 5.491 -1.860 -13.136 1.00 87.56 95 SER A C 1
ATOM 740 O O . SER A 1 95 ? 4.914 -1.737 -12.052 1.00 87.56 95 SER A O 1
ATOM 742 N N . SER A 1 96 ? 5.180 -2.824 -14.004 1.00 91.56 96 SER A N 1
ATOM 743 C CA . SER A 1 96 ? 4.159 -3.845 -13.748 1.00 91.56 96 SER A CA 1
ATOM 744 C C . SER A 1 96 ? 4.609 -4.790 -12.642 1.00 91.56 96 SER A C 1
ATOM 746 O O . SER A 1 96 ? 3.785 -5.209 -11.830 1.00 91.56 96 SER A O 1
ATOM 748 N N . TYR A 1 97 ? 5.917 -5.044 -12.555 1.00 91.88 97 TYR A N 1
ATOM 749 C CA . TYR A 1 97 ? 6.525 -5.806 -11.471 1.00 91.88 97 TYR A CA 1
ATOM 750 C C . TYR A 1 97 ? 6.226 -5.173 -10.104 1.00 91.88 97 TYR A C 1
ATOM 752 O O . TYR A 1 97 ? 5.717 -5.845 -9.214 1.00 91.88 97 TYR A O 1
ATOM 760 N N . ILE A 1 98 ? 6.404 -3.852 -9.968 1.00 93.25 98 ILE A N 1
ATOM 761 C CA . ILE A 1 98 ? 6.090 -3.117 -8.726 1.00 93.25 98 ILE A CA 1
ATOM 762 C C . ILE A 1 98 ? 4.599 -3.235 -8.371 1.00 93.25 98 ILE A C 1
ATOM 764 O O . ILE A 1 98 ? 4.243 -3.378 -7.204 1.00 93.25 98 ILE A O 1
ATOM 768 N N . ILE A 1 99 ? 3.704 -3.185 -9.364 1.00 94.25 99 ILE A N 1
ATOM 769 C CA . ILE A 1 99 ? 2.256 -3.334 -9.138 1.00 94.25 99 ILE A CA 1
ATOM 770 C C . ILE A 1 99 ? 1.882 -4.766 -8.729 1.00 94.25 99 ILE A C 1
ATOM 772 O O . ILE A 1 99 ? 0.991 -4.945 -7.895 1.00 94.25 99 ILE A O 1
ATOM 776 N N . SER A 1 100 ? 2.539 -5.777 -9.299 1.00 94.12 100 SER A N 1
ATOM 777 C CA . SER A 1 100 ? 2.375 -7.181 -8.902 1.00 94.12 100 SER A CA 1
ATOM 778 C C . SER A 1 100 ? 2.771 -7.379 -7.438 1.00 94.12 100 SER A C 1
ATOM 780 O O . SER A 1 100 ? 1.996 -7.903 -6.638 1.00 94.12 100 SER A O 1
ATOM 782 N N . ASP A 1 101 ? 3.935 -6.856 -7.076 1.00 94.69 101 ASP A N 1
ATOM 783 C CA . ASP A 1 101 ? 4.505 -6.911 -5.734 1.00 94.69 101 ASP A CA 1
ATOM 784 C C . ASP A 1 101 ? 3.660 -6.132 -4.710 1.00 94.69 101 ASP A C 1
ATOM 786 O O . ASP A 1 101 ? 3.409 -6.610 -3.600 1.00 94.69 101 ASP A O 1
ATOM 790 N N . LEU A 1 102 ? 3.097 -4.988 -5.110 1.00 94.88 102 LEU A N 1
ATOM 791 C CA . LEU A 1 102 ? 2.093 -4.272 -4.319 1.00 94.88 102 LEU A CA 1
ATOM 792 C C . LEU A 1 102 ? 0.842 -5.123 -4.084 1.00 94.88 102 LEU A C 1
ATOM 794 O O . LEU A 1 102 ? 0.288 -5.108 -2.987 1.00 94.88 102 LEU A O 1
ATOM 798 N N . GLY A 1 103 ? 0.393 -5.858 -5.103 1.00 94.56 103 GLY A N 1
ATOM 799 C CA . GLY A 1 103 ? -0.716 -6.798 -4.979 1.00 94.56 103 GLY A CA 1
ATOM 800 C C . GLY A 1 103 ? -0.463 -7.827 -3.883 1.00 94.56 103 GLY A C 1
ATOM 801 O O . GLY A 1 103 ? -1.289 -7.964 -2.990 1.00 94.56 103 GLY A O 1
ATOM 802 N N . GLN A 1 104 ? 0.712 -8.455 -3.886 1.00 94.06 104 GLN A N 1
ATOM 803 C CA . GLN A 1 104 ? 1.081 -9.446 -2.872 1.00 94.06 104 GLN A CA 1
ATOM 804 C C . GLN A 1 104 ? 1.154 -8.853 -1.456 1.00 94.06 104 GLN A C 1
ATOM 806 O O . GLN A 1 104 ? 0.713 -9.497 -0.506 1.00 94.06 104 GLN A O 1
ATOM 811 N N . ALA A 1 105 ? 1.682 -7.632 -1.291 1.00 93.56 105 ALA A N 1
ATOM 812 C CA . ALA A 1 105 ? 1.663 -6.945 0.008 1.00 93.56 105 ALA A CA 1
ATOM 813 C C . ALA A 1 105 ? 0.234 -6.702 0.510 1.00 93.56 105 ALA A C 1
ATOM 815 O O . ALA A 1 105 ? -0.046 -6.913 1.690 1.00 93.56 105 ALA A O 1
ATOM 816 N N . LEU A 1 106 ? -0.662 -6.263 -0.378 1.00 94.25 106 LEU A N 1
ATOM 817 C CA . LEU A 1 106 ? -2.066 -6.037 -0.039 1.00 94.25 106 LEU A CA 1
ATOM 818 C C . LEU A 1 106 ? -2.773 -7.339 0.320 1.00 94.25 106 LEU A C 1
ATOM 820 O O . LEU A 1 106 ? -3.508 -7.354 1.297 1.00 94.25 106 LEU A O 1
ATOM 824 N N . ASP A 1 107 ? -2.535 -8.416 -0.426 1.00 93.56 107 ASP A N 1
ATOM 825 C CA . ASP A 1 107 ? -3.163 -9.711 -0.162 1.00 93.56 107 ASP A CA 1
ATOM 826 C C . ASP A 1 107 ? -2.743 -10.251 1.213 1.00 93.56 107 ASP A C 1
ATOM 828 O O . ASP A 1 107 ? -3.599 -10.670 1.986 1.00 93.56 107 ASP A O 1
ATOM 832 N N . ARG A 1 108 ? -1.453 -10.140 1.572 1.00 92.12 108 ARG A N 1
ATOM 833 C CA . ARG A 1 108 ? -0.965 -10.488 2.921 1.00 92.12 108 ARG A CA 1
ATOM 834 C C . ARG A 1 108 ? -1.614 -9.634 4.004 1.00 92.12 108 ARG A C 1
ATOM 836 O O . ARG A 1 108 ? -2.081 -10.172 4.999 1.00 92.12 108 ARG A O 1
ATOM 843 N N . PHE A 1 109 ? -1.668 -8.317 3.803 1.00 92.19 109 PHE A N 1
ATOM 844 C CA . PHE A 1 109 ? -2.332 -7.418 4.745 1.00 92.19 109 PHE A CA 1
ATOM 845 C C . PHE A 1 109 ? -3.812 -7.783 4.929 1.00 92.19 109 PHE A C 1
ATOM 847 O O . PHE A 1 109 ? -4.285 -7.843 6.058 1.00 92.19 109 PHE A O 1
ATOM 854 N N . ILE A 1 110 ? -4.543 -8.016 3.836 1.00 91.62 110 ILE A N 1
ATOM 855 C CA . ILE A 1 110 ? -5.974 -8.340 3.863 1.00 91.62 110 ILE A CA 1
ATOM 856 C C . ILE A 1 110 ? -6.206 -9.668 4.581 1.00 91.62 110 ILE A C 1
ATOM 858 O O . ILE A 1 110 ? -7.088 -9.732 5.431 1.00 91.62 110 ILE A O 1
ATOM 862 N N . ASP A 1 111 ? -5.423 -10.700 4.262 1.00 91.06 111 ASP A N 1
ATOM 863 C CA . ASP A 1 111 ? -5.514 -12.010 4.911 1.00 91.06 111 ASP A CA 1
ATOM 864 C C . ASP A 1 111 ? -5.281 -11.897 6.423 1.00 91.06 111 ASP A C 1
ATOM 866 O O . ASP A 1 111 ? -6.109 -12.323 7.229 1.00 91.06 111 ASP A O 1
ATOM 870 N N . GLU A 1 112 ? -4.205 -11.218 6.825 1.00 89.88 112 GLU A N 1
ATOM 871 C CA . GLU A 1 112 ? -3.890 -10.987 8.232 1.00 89.88 112 GLU A CA 1
ATOM 872 C C . GLU A 1 112 ? -4.974 -10.167 8.945 1.00 89.88 112 GLU A C 1
ATOM 874 O O . GLU A 1 112 ? -5.386 -10.516 10.055 1.00 89.88 112 GLU A O 1
ATOM 879 N N . TYR A 1 113 ? -5.454 -9.100 8.304 1.00 87.75 113 TYR A N 1
ATOM 880 C CA . TYR A 1 113 ? -6.496 -8.233 8.840 1.00 87.75 113 TYR A CA 1
ATOM 881 C C . TYR A 1 113 ? -7.803 -9.002 9.039 1.00 87.75 113 TYR A C 1
ATOM 883 O O . TYR A 1 113 ? -8.374 -8.963 10.128 1.00 87.75 113 TYR A O 1
ATOM 891 N N . LEU A 1 114 ? -8.265 -9.738 8.026 1.00 87.50 114 LEU A N 1
ATOM 892 C CA . LEU A 1 114 ? -9.498 -10.519 8.109 1.00 87.50 114 LEU A CA 1
ATOM 893 C C . LEU A 1 114 ? -9.382 -11.646 9.134 1.00 87.50 114 LEU A C 1
ATOM 895 O O . LEU A 1 114 ? -10.312 -11.847 9.901 1.00 87.50 114 LEU A O 1
ATOM 899 N N . ARG A 1 115 ? -8.232 -12.322 9.230 1.00 86.44 115 ARG A N 1
ATOM 900 C CA . ARG A 1 115 ? -8.005 -13.373 10.234 1.00 86.44 115 ARG A CA 1
ATOM 901 C C . ARG A 1 115 ? -8.112 -12.853 11.670 1.00 86.44 115 ARG A C 1
ATOM 903 O O . ARG A 1 115 ? -8.590 -13.559 12.551 1.00 86.44 115 ARG A O 1
ATOM 910 N N . VAL A 1 116 ? -7.630 -11.639 11.939 1.00 84.38 116 VAL A N 1
ATOM 911 C CA . VAL A 1 116 ? -7.694 -11.043 13.287 1.00 84.38 116 VAL A CA 1
ATOM 912 C C . VAL A 1 116 ? -9.089 -10.493 13.596 1.00 84.38 116 VAL A C 1
ATOM 914 O O . VAL A 1 116 ? -9.525 -10.574 14.743 1.00 84.38 116 VAL A O 1
ATOM 917 N N . ASN A 1 117 ? -9.797 -9.986 12.585 1.00 79.56 117 ASN A N 1
ATOM 918 C CA . ASN A 1 117 ? -11.125 -9.380 12.719 1.00 79.56 117 ASN A CA 1
ATOM 919 C C . ASN A 1 117 ? -12.262 -10.329 12.280 1.00 79.56 117 ASN A C 1
ATOM 921 O O . ASN A 1 117 ? -13.378 -9.882 12.037 1.00 79.56 117 ASN A O 1
ATOM 925 N N . GLU A 1 118 ? -12.003 -11.640 12.187 1.00 66.00 118 GLU A N 1
ATOM 926 C CA . GLU A 1 118 ? -12.955 -12.649 11.682 1.00 66.00 118 GLU A CA 1
ATOM 927 C C . GLU A 1 118 ? -14.237 -12.712 12.523 1.00 66.00 118 GLU A C 1
ATOM 929 O O . GLU A 1 118 ? -15.308 -13.008 12.011 1.00 66.00 118 GLU A O 1
ATOM 934 N N . LYS A 1 119 ? -14.146 -12.386 13.817 1.00 61.69 119 LYS A N 1
ATOM 935 C CA . LYS A 1 119 ? -15.304 -12.325 14.723 1.00 61.69 119 LYS A CA 1
ATOM 936 C C . LYS A 1 119 ? -16.230 -11.132 14.461 1.00 61.69 119 LYS A C 1
ATOM 938 O O . LYS A 1 119 ? -17.370 -11.168 14.915 1.00 61.69 119 LYS A O 1
ATOM 943 N N . ASP A 1 120 ? -15.732 -10.109 13.771 1.00 52.28 120 ASP A N 1
ATOM 944 C CA . ASP A 1 120 ? -16.442 -8.865 13.461 1.00 52.28 120 ASP A CA 1
ATOM 945 C C . ASP A 1 120 ? -16.912 -8.811 11.988 1.00 52.28 120 ASP A C 1
ATOM 947 O O . ASP A 1 120 ? -17.454 -7.790 11.556 1.00 52.28 120 ASP A O 1
ATOM 951 N N . CYS A 1 121 ? -16.702 -9.891 11.218 1.00 49.72 121 CYS A N 1
ATOM 952 C CA . CYS A 1 121 ? -17.106 -10.048 9.812 1.00 49.72 121 CYS A CA 1
ATOM 953 C C . CYS A 1 121 ? -18.313 -10.986 9.660 1.00 49.72 121 CYS A C 1
ATOM 955 O O . CYS A 1 121 ? -19.127 -10.727 8.741 1.00 49.72 121 CYS A O 1
#

Radius of gyration: 15.74 Å; chains: 1; bounding box: 35×32×46 Å

Secondary structure (DSSP, 8-state):
-EEEEEEEE-GGGTT-----HHHHHHHHHHHHHHTT----S--SEEEEEEEEEETTEEEEEEEEEEEEE-TTTT--EEEEEEEEEEEEEE-TT-HHHHHHHHHHHHHHHHHHHHHHSGGG-

Sequence (121 aa):
MRTVIDVQKNRIALGQSVPTQDAVRRAVTSRLRSARLFNGQEEDLFLHVHVHVVGPAFSIGVELNKHLTDELYSGLSFLAPSWKTGFTGTHGNDSSYIISDLGQALDRFIDEYLRVNEKDC